Protein AF-A0A2G9RNU4-F1 (afdb_monomer_lite)

Radius of gyration: 18.16 Å; chains: 1; bounding box: 46×27×47 Å

Structure (mmCIF, N/CA/C/O backbone):
data_AF-A0A2G9RNU4-F1
#
_entry.id   AF-A0A2G9RNU4-F1
#
loop_
_atom_site.group_PDB
_atom_site.id
_atom_site.type_symbol
_atom_site.label_atom_id
_atom_site.label_alt_id
_atom_site.label_comp_id
_atom_site.label_asym_id
_atom_site.label_entity_id
_atom_site.label_seq_id
_atom_site.pdbx_PDB_ins_code
_atom_site.Cartn_x
_atom_site.Cartn_y
_atom_site.Cartn_z
_atom_site.occupancy
_atom_site.B_iso_or_equiv
_atom_site.auth_seq_id
_atom_site.auth_comp_id
_atom_site.auth_asym_id
_atom_site.auth_atom_id
_atom_site.pdbx_PDB_model_num
ATOM 1 N N . MET A 1 1 ? 5.722 2.185 -21.065 1.00 77.75 1 MET A N 1
ATOM 2 C CA . MET A 1 1 ? 6.773 1.599 -21.934 1.00 77.75 1 MET A CA 1
ATOM 3 C C . MET A 1 1 ? 7.959 1.242 -21.054 1.00 77.75 1 MET A C 1
ATOM 5 O O . MET A 1 1 ? 8.267 2.057 -20.190 1.00 77.75 1 MET A O 1
ATOM 9 N N . PRO A 1 2 ? 8.607 0.079 -21.229 1.00 81.81 2 PRO A N 1
ATOM 10 C CA . PRO A 1 2 ? 9.821 -0.244 -20.483 1.00 81.81 2 PRO A CA 1
ATOM 11 C C . PRO A 1 2 ? 10.959 0.699 -20.903 1.00 81.81 2 PRO A C 1
ATOM 13 O O . PRO A 1 2 ? 11.146 0.966 -22.092 1.00 81.81 2 PRO A O 1
ATOM 16 N N . PHE A 1 3 ? 11.693 1.237 -19.930 1.00 87.00 3 PHE A N 1
ATOM 17 C CA . PHE A 1 3 ? 12.722 2.257 -20.148 1.00 87.00 3 PHE A CA 1
ATOM 18 C C . PHE A 1 3 ? 14.045 1.839 -19.505 1.00 87.00 3 PHE A C 1
ATOM 20 O O . PHE A 1 3 ? 14.070 1.451 -18.338 1.00 87.00 3 PHE A O 1
ATOM 27 N N . SER A 1 4 ? 15.147 1.935 -20.256 1.00 88.19 4 SER A N 1
ATOM 28 C CA . SER A 1 4 ? 16.495 1.677 -19.740 1.00 88.19 4 SER A CA 1
ATOM 29 C C . SER A 1 4 ? 17.160 2.981 -19.320 1.00 88.19 4 SER A C 1
ATOM 31 O O . SER A 1 4 ? 17.483 3.818 -20.164 1.00 88.19 4 SER A O 1
ATOM 33 N N . THR A 1 5 ? 17.425 3.141 -18.024 1.00 87.19 5 THR A N 1
ATOM 34 C CA . THR A 1 5 ? 18.158 4.302 -17.491 1.00 87.19 5 THR A CA 1
ATOM 35 C C . THR A 1 5 ? 19.627 4.320 -17.918 1.00 87.19 5 THR A C 1
ATOM 37 O O . THR A 1 5 ? 20.216 5.389 -18.023 1.00 87.19 5 THR A O 1
ATOM 40 N N . ALA A 1 6 ? 20.219 3.159 -18.224 1.00 88.75 6 ALA A N 1
ATOM 41 C CA . ALA A 1 6 ? 21.606 3.068 -18.684 1.00 88.75 6 ALA A CA 1
ATOM 42 C C . ALA A 1 6 ? 21.783 3.584 -20.123 1.00 88.75 6 ALA A C 1
ATOM 44 O O . ALA A 1 6 ? 22.782 4.227 -20.435 1.00 88.75 6 ALA A O 1
ATOM 45 N N . CYS A 1 7 ? 20.809 3.313 -20.996 1.00 85.25 7 CYS A N 1
ATOM 46 C CA . CYS A 1 7 ? 20.864 3.681 -22.413 1.00 85.25 7 CYS A CA 1
ATOM 47 C C . CYS A 1 7 ? 20.000 4.907 -22.758 1.00 85.25 7 CYS A C 1
ATOM 49 O O . CYS A 1 7 ? 20.008 5.337 -23.907 1.00 85.25 7 CYS A O 1
ATOM 51 N N . ASN A 1 8 ? 19.259 5.460 -21.788 1.00 86.19 8 ASN A N 1
ATOM 52 C CA . ASN A 1 8 ? 18.332 6.590 -21.946 1.00 86.19 8 ASN A CA 1
ATOM 53 C C . ASN A 1 8 ? 17.358 6.439 -23.133 1.00 86.19 8 ASN A C 1
ATOM 55 O O . ASN A 1 8 ? 17.016 7.414 -23.798 1.00 86.19 8 ASN A O 1
ATOM 59 N N . THR A 1 9 ? 16.915 5.210 -23.407 1.00 90.56 9 THR A N 1
ATOM 60 C CA . THR A 1 9 ? 16.053 4.870 -24.549 1.00 90.56 9 THR A CA 1
ATOM 61 C C . THR A 1 9 ? 14.921 3.937 -24.112 1.00 90.56 9 THR A C 1
ATOM 63 O O . THR A 1 9 ? 15.128 3.105 -23.216 1.00 90.56 9 THR A O 1
ATOM 66 N N . PRO A 1 10 ? 13.721 4.039 -24.718 1.00 87.94 10 PRO A N 1
ATOM 67 C CA . PRO A 1 10 ? 12.693 3.020 -24.553 1.00 87.94 10 PRO A CA 1
ATOM 68 C C . PRO A 1 10 ? 13.166 1.687 -25.142 1.00 87.94 10 PRO A C 1
ATOM 70 O O . PRO A 1 10 ? 13.843 1.658 -26.172 1.00 87.94 10 PRO A O 1
ATOM 73 N N . LEU A 1 11 ? 12.789 0.593 -24.484 1.00 85.69 11 LEU A N 1
ATOM 74 C CA . LEU A 1 11 ? 13.050 -0.770 -24.942 1.00 85.69 11 LEU A CA 1
ATOM 75 C C . LEU A 1 11 ? 11.795 -1.362 -25.589 1.00 85.69 11 LEU A C 1
ATOM 77 O O . LEU A 1 11 ? 10.664 -0.972 -25.285 1.00 85.69 11 LEU A O 1
ATOM 81 N N . SER A 1 12 ? 11.988 -2.341 -26.469 1.00 87.69 12 SER A N 1
ATOM 82 C CA . SER A 1 12 ? 10.869 -3.118 -27.008 1.00 87.69 12 SER A CA 1
ATOM 83 C C . SER A 1 12 ? 10.342 -4.122 -25.973 1.00 87.69 12 SER A C 1
ATOM 85 O O . SER A 1 12 ? 11.075 -4.576 -25.091 1.00 87.69 12 SER A O 1
ATOM 87 N N . ASN A 1 13 ? 9.076 -4.538 -26.100 1.00 84.31 13 ASN A N 1
ATOM 88 C CA . ASN A 1 13 ? 8.508 -5.555 -25.205 1.00 84.31 13 ASN A CA 1
ATOM 89 C C . ASN A 1 13 ? 9.301 -6.875 -25.246 1.00 84.31 13 ASN A C 1
ATOM 91 O O . ASN A 1 13 ? 9.444 -7.523 -24.213 1.00 84.31 13 ASN A O 1
ATOM 95 N N . PHE A 1 14 ? 9.851 -7.263 -26.402 1.00 83.88 14 PHE A N 1
ATOM 96 C CA . PHE A 1 14 ? 10.670 -8.475 -26.533 1.00 83.88 14 PHE A CA 1
ATOM 97 C C . PHE A 1 14 ? 12.023 -8.357 -25.824 1.00 83.88 14 PHE A C 1
ATOM 99 O O . PHE A 1 14 ? 12.538 -9.340 -25.304 1.00 83.88 14 PHE A O 1
ATOM 106 N N . GLU A 1 15 ? 12.606 -7.163 -25.777 1.00 81.94 15 GLU A N 1
ATOM 107 C CA . GLU A 1 15 ? 13.883 -6.911 -25.107 1.00 81.94 15 GLU A CA 1
ATOM 108 C C . GLU A 1 15 ? 13.736 -6.917 -23.582 1.00 81.94 15 GLU A C 1
ATOM 110 O O . GLU A 1 15 ? 14.547 -7.521 -22.885 1.00 81.94 15 GLU A O 1
ATOM 115 N N . SER A 1 16 ? 12.642 -6.346 -23.066 1.00 80.94 16 SER A N 1
ATOM 116 C CA . SER A 1 16 ? 12.371 -6.302 -21.623 1.00 80.94 16 SER A CA 1
ATOM 117 C C . SER A 1 16 ? 12.208 -7.687 -20.982 1.00 80.94 16 SER A C 1
ATOM 119 O O . SER A 1 16 ? 12.517 -7.842 -19.805 1.00 80.94 16 SER A O 1
ATOM 121 N N . HIS A 1 17 ? 11.717 -8.687 -21.722 1.00 80.06 17 HIS A N 1
ATOM 122 C CA . HIS A 1 17 ? 11.468 -10.031 -21.182 1.00 80.06 17 HIS A CA 1
ATOM 123 C C . HIS A 1 17 ? 12.698 -10.950 -21.216 1.00 80.06 17 HIS A C 1
ATOM 125 O O . HIS A 1 17 ? 12.712 -11.969 -20.532 1.00 80.06 17 HIS A O 1
ATOM 131 N N . GLN A 1 18 ? 13.730 -10.622 -21.998 1.00 80.62 18 GLN A N 1
ATOM 132 C CA . GLN A 1 18 ? 14.882 -11.512 -22.190 1.00 80.62 18 GLN A CA 1
ATOM 133 C C . GLN A 1 18 ? 15.857 -11.538 -21.004 1.00 80.62 18 GLN A C 1
ATOM 135 O O . GLN A 1 18 ? 16.683 -12.441 -20.923 1.00 80.62 18 GLN A O 1
ATOM 140 N N . ASN A 1 19 ? 15.786 -10.567 -20.089 1.00 83.56 19 ASN A N 1
ATOM 141 C CA . ASN A 1 19 ? 16.770 -10.399 -19.016 1.00 83.56 19 ASN A CA 1
ATOM 142 C C . ASN A 1 19 ? 16.109 -10.210 -17.644 1.00 83.56 19 ASN A C 1
ATOM 144 O O . ASN A 1 19 ? 16.422 -9.270 -16.913 1.00 83.56 19 ASN A O 1
ATOM 148 N N . TYR A 1 20 ? 15.165 -11.092 -17.306 1.00 83.69 20 TYR A N 1
ATOM 149 C CA . TYR A 1 20 ? 14.610 -11.132 -15.957 1.00 83.69 20 TYR A CA 1
ATOM 150 C C . TYR A 1 20 ? 15.663 -11.654 -14.974 1.00 83.69 20 TYR A C 1
ATOM 152 O O . TYR A 1 20 ? 16.320 -12.667 -15.227 1.00 83.69 20 TYR A O 1
ATOM 160 N N . LYS A 1 21 ? 15.826 -10.954 -13.852 1.00 83.56 21 LYS A N 1
ATOM 161 C CA . LYS A 1 21 ? 16.722 -11.344 -12.766 1.00 83.56 21 LYS A CA 1
ATOM 162 C C . LYS A 1 21 ? 15.978 -11.240 -11.452 1.00 83.56 21 LYS A C 1
ATOM 164 O O . LYS A 1 21 ? 15.350 -10.220 -11.185 1.00 83.56 21 LYS A O 1
ATOM 169 N N . ASP A 1 22 ? 16.122 -12.261 -10.622 1.00 84.12 22 ASP A N 1
ATOM 170 C CA . ASP A 1 22 ? 15.625 -12.221 -9.257 1.00 84.12 22 ASP A CA 1
ATOM 171 C C . ASP A 1 22 ? 16.507 -11.289 -8.424 1.00 84.12 22 ASP A C 1
ATOM 173 O O . ASP A 1 22 ? 17.701 -11.529 -8.225 1.00 84.12 22 ASP A O 1
ATOM 177 N N . VAL A 1 23 ? 15.909 -10.202 -7.954 1.00 83.25 23 VAL A N 1
ATOM 178 C CA . VAL A 1 23 ? 16.534 -9.228 -7.062 1.00 83.25 23 VAL A CA 1
ATOM 179 C C . VAL A 1 23 ? 15.728 -9.139 -5.774 1.00 83.25 23 VAL A C 1
ATOM 181 O O . VAL A 1 23 ? 14.547 -9.476 -5.728 1.00 83.25 23 VAL A O 1
ATOM 184 N N . GLN A 1 24 ? 16.391 -8.740 -4.693 1.00 80.81 24 GLN A N 1
ATOM 185 C CA . GLN A 1 24 ? 15.728 -8.524 -3.413 1.00 80.81 24 GLN A CA 1
ATOM 186 C C . GLN A 1 24 ? 15.243 -7.076 -3.355 1.00 80.81 24 GLN A C 1
ATOM 188 O O . GLN A 1 24 ? 16.035 -6.170 -3.094 1.00 80.81 24 GLN A O 1
ATOM 193 N N . ASP A 1 25 ? 13.954 -6.873 -3.617 1.00 80.62 25 ASP A N 1
ATOM 194 C CA . ASP A 1 25 ? 13.307 -5.567 -3.516 1.00 80.62 25 ASP A CA 1
ATOM 195 C C . ASP A 1 25 ? 12.740 -5.320 -2.108 1.00 80.62 25 ASP A C 1
ATOM 197 O O . ASP A 1 25 ? 12.276 -6.250 -1.436 1.00 80.62 25 ASP A O 1
ATOM 201 N N . PRO A 1 26 ? 12.738 -4.063 -1.633 1.00 82.88 26 PRO A N 1
ATOM 202 C CA . PRO A 1 26 ? 12.129 -3.719 -0.359 1.00 82.88 26 PRO A CA 1
ATOM 203 C C . PRO A 1 26 ? 10.604 -3.843 -0.441 1.00 82.88 26 PRO A C 1
ATOM 205 O O . PRO A 1 26 ? 9.956 -3.166 -1.229 1.00 82.88 26 PRO A O 1
ATOM 208 N N . SER A 1 27 ? 10.010 -4.655 0.430 1.00 83.50 27 SER A N 1
ATOM 209 C CA . SER A 1 27 ? 8.556 -4.729 0.599 1.00 83.50 27 SER A CA 1
ATOM 210 C C . SER A 1 27 ? 8.114 -3.755 1.689 1.00 83.50 27 SER A C 1
ATOM 212 O O . SER A 1 27 ? 8.357 -4.004 2.871 1.00 83.50 27 SER A O 1
ATOM 214 N N . VAL A 1 28 ? 7.450 -2.663 1.307 1.00 84.31 28 VAL A N 1
ATOM 215 C CA . VAL A 1 28 ? 7.013 -1.608 2.232 1.00 84.31 28 VAL A CA 1
ATOM 216 C C . VAL A 1 28 ? 5.491 -1.582 2.330 1.00 84.31 28 VAL A C 1
ATOM 218 O O . VAL A 1 28 ? 4.778 -1.688 1.331 1.00 84.31 28 VAL A O 1
ATOM 221 N N . ILE A 1 29 ? 4.997 -1.424 3.557 1.00 87.19 29 ILE A N 1
ATOM 222 C CA . ILE A 1 29 ? 3.582 -1.216 3.867 1.00 87.19 29 ILE A CA 1
ATOM 223 C C . ILE A 1 29 ? 3.417 0.238 4.309 1.00 87.19 29 ILE A C 1
ATOM 225 O O . ILE A 1 29 ? 4.133 0.697 5.198 1.00 87.19 29 ILE A O 1
ATOM 229 N N . VAL A 1 30 ? 2.496 0.963 3.678 1.00 87.88 30 VAL A N 1
ATOM 230 C CA . VAL A 1 30 ? 2.242 2.387 3.927 1.00 87.88 30 VAL A CA 1
ATOM 231 C C . VAL A 1 30 ? 0.784 2.590 4.318 1.00 87.88 30 VAL A C 1
ATOM 233 O O . VAL A 1 30 ? -0.115 1.970 3.752 1.00 87.88 30 VAL A O 1
ATOM 236 N N . THR A 1 31 ? 0.551 3.474 5.285 1.00 88.88 31 THR A N 1
ATOM 237 C CA . THR A 1 31 ? -0.781 3.839 5.773 1.00 88.88 31 THR A CA 1
ATOM 238 C C . THR A 1 31 ? -1.181 5.224 5.274 1.00 88.88 31 THR A C 1
ATOM 240 O O . THR A 1 31 ? -0.432 6.183 5.454 1.00 88.88 31 THR A O 1
ATOM 243 N N . PHE A 1 32 ? -2.378 5.339 4.705 1.00 89.00 32 PHE A N 1
ATOM 244 C CA . PHE A 1 32 ? -2.969 6.584 4.224 1.00 89.00 32 PHE A CA 1
ATOM 245 C C . PHE A 1 32 ? -4.182 6.951 5.088 1.00 89.00 32 PHE A C 1
ATOM 247 O O . PHE A 1 32 ? -5.210 6.281 4.979 1.00 89.00 32 PHE A O 1
ATOM 254 N N . PRO A 1 33 ? -4.092 7.971 5.956 1.00 89.06 33 PRO A N 1
ATOM 255 C CA . PRO A 1 33 ? -5.225 8.395 6.771 1.00 89.06 33 PRO A CA 1
ATOM 256 C C . PRO A 1 33 ? -6.353 8.955 5.896 1.00 89.06 33 PRO A C 1
ATOM 258 O O . PRO A 1 33 ? -6.096 9.634 4.900 1.00 89.06 33 PRO A O 1
ATOM 261 N N . LEU A 1 34 ? -7.604 8.683 6.272 1.00 87.44 34 LEU A N 1
ATOM 262 C 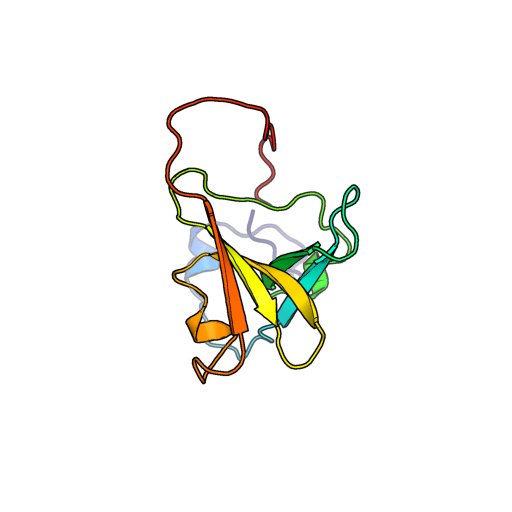CA . LEU A 1 34 ? -8.767 9.301 5.639 1.00 87.44 34 LEU A CA 1
ATOM 263 C C . LEU A 1 34 ? -8.857 10.782 6.029 1.00 87.44 34 LEU A C 1
ATOM 265 O O . LEU A 1 34 ? -8.538 11.165 7.155 1.00 87.44 34 LEU A O 1
ATOM 269 N N . LEU A 1 35 ? -9.340 11.604 5.095 1.00 85.38 35 LEU A N 1
ATOM 270 C CA . LEU A 1 35 ? -9.572 13.033 5.323 1.00 85.38 35 LEU A CA 1
ATOM 271 C C . LEU A 1 35 ? -10.705 13.272 6.332 1.00 85.38 35 LEU A C 1
ATOM 273 O O . LEU A 1 35 ? -10.575 14.136 7.196 1.00 85.38 35 LEU A O 1
ATOM 277 N N . ASP A 1 36 ? -11.781 12.484 6.248 1.00 83.44 36 ASP A N 1
ATOM 278 C CA . ASP A 1 36 ? -12.960 12.629 7.114 1.00 83.44 36 ASP A CA 1
ATOM 279 C C . ASP A 1 36 ? -12.733 12.047 8.519 1.00 83.44 36 ASP A C 1
ATOM 281 O O . ASP A 1 36 ? -13.205 12.585 9.520 1.00 83.44 36 ASP A O 1
ATOM 285 N N . GLU A 1 37 ? -11.974 10.951 8.606 1.00 83.62 37 GLU A N 1
ATOM 286 C CA . GLU A 1 37 ? -11.682 10.238 9.849 1.00 83.62 37 GLU A CA 1
ATOM 287 C C . GLU A 1 37 ? -10.174 9.953 9.967 1.00 83.62 37 GLU A C 1
ATOM 289 O O . GLU A 1 37 ? -9.717 8.888 9.552 1.00 83.62 37 GLU A O 1
ATOM 294 N N . PRO A 1 38 ? -9.375 10.823 10.614 1.00 79.75 38 PRO A N 1
ATOM 295 C CA . PRO A 1 38 ? -7.919 10.645 10.689 1.00 79.75 38 PRO A CA 1
ATOM 296 C C . PRO A 1 38 ? -7.493 9.425 11.521 1.00 79.75 38 PRO A C 1
ATOM 298 O O . PRO A 1 38 ? -6.344 8.996 11.465 1.00 79.75 38 PRO A O 1
ATOM 301 N N . LYS A 1 39 ? -8.414 8.855 12.309 1.00 83.00 39 LYS A N 1
ATOM 302 C CA . LYS A 1 39 ? -8.198 7.612 13.066 1.00 83.00 39 LYS A CA 1
ATOM 303 C C . LYS A 1 39 ? -8.302 6.359 12.195 1.00 83.00 39 LYS A C 1
ATOM 305 O O . LYS A 1 39 ? -7.906 5.287 12.649 1.00 83.00 39 LYS A O 1
ATOM 310 N N . VAL A 1 40 ? -8.855 6.491 10.989 1.00 86.56 40 VAL A N 1
ATOM 311 C CA . VAL A 1 40 ? -9.024 5.412 10.020 1.00 86.56 40 VAL A CA 1
ATOM 312 C C . VAL A 1 40 ? -7.999 5.602 8.913 1.00 86.56 40 VAL A C 1
ATOM 314 O O . VAL A 1 40 ? -7.922 6.663 8.303 1.00 86.56 40 VAL A O 1
ATOM 317 N N . SER A 1 41 ? -7.192 4.578 8.658 1.00 89.25 41 SER A N 1
ATOM 318 C CA . SER A 1 41 ? -6.167 4.603 7.615 1.00 89.25 41 SER A CA 1
ATOM 319 C C . SER A 1 41 ? -6.313 3.434 6.648 1.00 89.25 41 SER A C 1
ATOM 321 O O . SER A 1 41 ? -6.517 2.293 7.053 1.00 89.25 41 SER A O 1
ATOM 323 N N . LEU A 1 42 ? -6.169 3.704 5.356 1.00 88.56 42 LEU A N 1
ATOM 324 C CA . LEU A 1 42 ? -6.051 2.693 4.310 1.00 88.56 42 LEU A CA 1
ATOM 325 C C . LEU A 1 42 ? -4.629 2.142 4.292 1.00 88.56 42 LEU A C 1
ATOM 327 O O . LEU A 1 42 ? -3.668 2.899 4.413 1.00 88.56 42 LEU A O 1
ATOM 331 N N . VAL A 1 43 ? -4.486 0.833 4.119 1.00 88.25 43 VAL A N 1
ATOM 332 C CA . VAL A 1 43 ? -3.172 0.183 4.049 1.00 88.25 43 VAL A CA 1
ATOM 333 C C . VAL A 1 43 ? -2.860 -0.189 2.605 1.00 88.25 43 VAL A C 1
ATOM 335 O O . VAL A 1 43 ? -3.643 -0.881 1.956 1.00 88.25 43 VAL A O 1
ATOM 338 N N . ALA A 1 44 ? -1.698 0.236 2.114 1.00 87.94 44 ALA A N 1
ATOM 339 C CA . ALA A 1 44 ? -1.185 -0.119 0.797 1.00 87.94 44 ALA A CA 1
ATOM 340 C C . ALA A 1 44 ? 0.168 -0.827 0.910 1.00 87.94 44 ALA A C 1
ATOM 342 O O . ALA A 1 44 ? 0.982 -0.515 1.778 1.00 87.94 44 ALA A O 1
ATOM 343 N N . TRP A 1 45 ? 0.415 -1.761 -0.004 1.00 88.06 45 TRP A N 1
ATOM 344 C CA . TRP A 1 45 ? 1.686 -2.464 -0.137 1.00 88.06 45 TRP A CA 1
ATOM 345 C C . TRP A 1 45 ? 2.356 -2.075 -1.451 1.00 88.06 45 TRP A C 1
ATOM 347 O O . TRP A 1 45 ? 1.695 -2.013 -2.487 1.00 88.06 45 TRP A O 1
ATOM 357 N N . THR A 1 46 ? 3.662 -1.832 -1.406 1.00 85.69 46 THR A N 1
ATOM 358 C CA . THR A 1 46 ? 4.467 -1.542 -2.592 1.00 85.69 46 THR A CA 1
ATOM 359 C C . THR A 1 46 ? 5.866 -2.139 -2.464 1.00 85.69 46 THR A C 1
ATOM 361 O O . THR A 1 46 ? 6.457 -2.139 -1.382 1.00 85.69 46 THR A O 1
ATOM 364 N N . THR A 1 47 ? 6.407 -2.633 -3.578 1.00 86.62 47 THR A N 1
ATOM 365 C CA . THR A 1 47 ? 7.815 -3.048 -3.702 1.00 86.62 47 THR A CA 1
ATOM 366 C C . THR A 1 47 ? 8.716 -1.931 -4.227 1.00 86.62 47 THR A C 1
ATOM 368 O O . THR A 1 47 ? 9.938 -2.031 -4.185 1.00 86.62 47 THR A O 1
ATOM 371 N N . THR A 1 48 ? 8.124 -0.837 -4.713 1.00 88.12 48 THR A N 1
ATOM 372 C CA . THR A 1 48 ? 8.837 0.293 -5.313 1.00 88.12 48 THR A CA 1
ATOM 373 C C . THR A 1 48 ? 8.587 1.556 -4.487 1.00 88.12 48 THR A C 1
ATOM 375 O O . THR A 1 48 ? 7.746 2.375 -4.849 1.00 88.12 48 THR A O 1
ATOM 378 N N . PRO A 1 49 ? 9.296 1.772 -3.366 1.00 83.31 49 PRO A N 1
ATOM 379 C CA . PRO A 1 49 ? 9.036 2.913 -2.481 1.00 83.31 49 PRO A CA 1
ATOM 380 C C . PRO A 1 49 ? 9.269 4.272 -3.159 1.00 83.31 49 PRO A C 1
ATOM 382 O O . PRO A 1 49 ? 8.686 5.275 -2.756 1.00 83.31 49 PRO A O 1
ATOM 385 N N . TRP A 1 50 ? 10.083 4.317 -4.216 1.00 85.19 50 TRP A N 1
ATOM 386 C CA . TRP A 1 50 ? 10.364 5.536 -4.975 1.00 85.19 50 TRP A CA 1
ATOM 387 C C . TRP A 1 50 ? 9.155 6.069 -5.763 1.00 85.19 50 TRP A C 1
ATOM 389 O O . TRP A 1 50 ? 9.180 7.228 -6.168 1.00 85.19 50 TRP A O 1
ATOM 399 N N . THR A 1 51 ? 8.087 5.284 -5.955 1.00 85.94 51 THR A N 1
ATOM 400 C CA . THR A 1 51 ? 6.839 5.771 -6.574 1.00 85.94 51 THR A CA 1
ATOM 401 C C . THR A 1 51 ? 5.924 6.486 -5.581 1.00 85.94 51 THR A C 1
ATOM 403 O O . THR A 1 51 ? 5.021 7.212 -5.992 1.00 85.94 51 THR A O 1
ATOM 406 N N . LEU A 1 52 ? 6.173 6.343 -4.274 1.00 84.25 52 LEU A N 1
ATOM 407 C CA . LEU A 1 52 ? 5.316 6.884 -3.220 1.00 84.25 52 LEU A CA 1
ATOM 408 C C . LEU A 1 52 ? 5.139 8.417 -3.269 1.00 84.25 52 LEU A C 1
ATOM 410 O O . LEU A 1 52 ? 4.007 8.866 -3.088 1.00 84.25 52 LEU A O 1
ATOM 414 N N . PRO A 1 53 ? 6.175 9.239 -3.555 1.00 86.00 53 PRO A N 1
ATOM 415 C CA . PRO A 1 53 ? 6.015 10.694 -3.645 1.00 86.00 53 PRO A CA 1
ATOM 416 C C . PRO A 1 53 ? 5.124 11.147 -4.805 1.00 86.00 53 PRO A C 1
ATOM 418 O O . PRO A 1 53 ? 4.551 12.228 -4.747 1.00 86.00 53 PRO A O 1
ATOM 421 N N . SER A 1 54 ? 5.020 10.330 -5.858 1.00 86.00 54 SER A N 1
ATOM 422 C CA . SER A 1 54 ? 4.191 10.609 -7.033 1.00 86.00 54 SER A CA 1
ATOM 423 C C . SER A 1 54 ? 2.841 9.883 -6.981 1.00 86.00 54 SER A C 1
ATOM 425 O O . SER A 1 54 ? 2.170 9.770 -8.008 1.00 86.00 54 SER A O 1
ATOM 427 N N . ASN A 1 55 ? 2.441 9.363 -5.816 1.00 86.44 55 ASN A N 1
ATOM 428 C CA . ASN A 1 55 ? 1.157 8.695 -5.670 1.00 86.44 55 ASN A CA 1
ATOM 429 C C . ASN A 1 55 ? 0.003 9.701 -5.817 1.00 86.44 55 ASN A C 1
ATOM 431 O O . ASN A 1 55 ? -0.056 10.690 -5.090 1.00 86.44 55 ASN A O 1
ATOM 435 N N . LEU A 1 56 ? -0.923 9.427 -6.736 1.00 85.19 56 LEU A N 1
ATOM 436 C CA . LEU A 1 56 ? -2.089 10.278 -6.997 1.00 85.19 56 LEU A CA 1
ATOM 437 C C . LEU A 1 56 ? -3.386 9.688 -6.437 1.00 85.19 56 LEU A C 1
ATOM 439 O O . LEU A 1 56 ? -4.318 10.432 -6.142 1.00 85.19 56 LEU A O 1
ATOM 443 N N . ALA A 1 57 ? -3.465 8.361 -6.314 1.00 84.31 57 ALA A N 1
ATOM 444 C CA . ALA A 1 57 ? -4.705 7.660 -6.021 1.00 84.31 57 ALA A CA 1
ATOM 445 C C . ALA A 1 57 ? -4.457 6.262 -5.449 1.00 84.31 57 ALA A C 1
ATOM 447 O O . ALA A 1 57 ? -3.436 5.632 -5.712 1.00 84.31 57 ALA A O 1
ATOM 448 N N . LEU A 1 58 ? -5.439 5.746 -4.708 1.00 83.81 58 LEU A N 1
ATOM 449 C CA . LEU A 1 58 ? -5.446 4.365 -4.235 1.00 83.81 58 LEU A CA 1
ATOM 450 C C . LEU A 1 58 ? -6.492 3.561 -4.998 1.00 83.81 58 LEU A C 1
ATOM 452 O O . LEU A 1 58 ? -7.677 3.885 -4.976 1.00 83.81 58 LEU A O 1
ATOM 456 N N . CYS A 1 59 ? -6.055 2.485 -5.646 1.00 82.81 59 CYS A N 1
ATOM 457 C CA . CYS A 1 59 ? -6.953 1.573 -6.338 1.00 82.81 59 CYS A CA 1
ATOM 458 C C . CYS A 1 59 ? -7.529 0.545 -5.361 1.00 82.81 59 CYS A C 1
ATOM 460 O O . CYS A 1 59 ? -6.793 -0.193 -4.703 1.00 82.81 59 CYS A O 1
ATOM 462 N N . VAL A 1 60 ? -8.856 0.459 -5.319 1.00 83.81 60 VAL A N 1
ATOM 463 C CA . VAL A 1 60 ? -9.596 -0.584 -4.605 1.00 83.81 60 VAL A CA 1
ATOM 464 C C . VAL A 1 60 ? -10.422 -1.383 -5.607 1.00 83.81 60 VAL A C 1
ATOM 466 O O . VAL A 1 60 ? -10.939 -0.833 -6.576 1.00 83.81 60 VAL A O 1
ATOM 469 N N . ASN A 1 61 ? -10.519 -2.694 -5.404 1.00 83.38 61 ASN A N 1
ATOM 470 C CA . ASN A 1 61 ? -11.312 -3.560 -6.264 1.00 83.38 61 ASN A CA 1
ATOM 471 C C . ASN A 1 61 ? -12.704 -3.749 -5.640 1.00 83.38 61 ASN A C 1
ATOM 473 O O . ASN A 1 61 ? -12.796 -4.406 -4.606 1.00 83.38 61 ASN A O 1
ATOM 477 N N . PRO A 1 62 ? -13.788 -3.257 -6.262 1.00 80.62 62 PRO A N 1
ATOM 478 C CA . PRO A 1 62 ? -15.133 -3.312 -5.684 1.00 80.62 62 PRO A CA 1
ATOM 479 C C . PRO A 1 62 ? -15.685 -4.736 -5.508 1.00 80.62 62 PRO A C 1
ATOM 481 O O . PRO A 1 62 ? -16.647 -4.940 -4.772 1.00 80.62 62 PRO A O 1
ATOM 484 N N . GLU A 1 63 ? -15.102 -5.737 -6.169 1.00 82.19 63 GLU A N 1
ATOM 485 C CA . GLU A 1 63 ? -15.521 -7.132 -6.035 1.00 82.19 63 GLU A CA 1
ATOM 486 C C . GLU A 1 63 ? -14.863 -7.852 -4.850 1.00 82.19 63 GLU A C 1
ATOM 488 O O . GLU A 1 63 ? -15.243 -8.978 -4.523 1.00 82.19 63 GLU A O 1
ATOM 493 N N . LEU A 1 64 ? -13.858 -7.255 -4.215 1.00 83.62 64 LEU A N 1
ATOM 494 C CA . LEU A 1 64 ? -13.122 -7.891 -3.126 1.00 83.62 64 LEU A CA 1
ATOM 495 C C . LEU A 1 64 ? -13.667 -7.457 -1.764 1.00 83.62 64 LEU A C 1
ATOM 497 O O . LEU A 1 64 ? -14.245 -6.384 -1.614 1.00 83.62 64 LEU A O 1
ATOM 501 N N . ILE A 1 65 ? -13.503 -8.331 -0.770 1.00 87.31 65 ILE A N 1
ATOM 502 C CA . ILE A 1 65 ? -13.979 -8.091 0.594 1.00 87.31 65 ILE A CA 1
ATOM 503 C C . ILE A 1 65 ? -12.911 -7.309 1.355 1.00 87.31 65 ILE A C 1
ATOM 505 O O . ILE A 1 65 ? -11.756 -7.742 1.467 1.00 87.31 65 ILE A O 1
ATOM 509 N N . TYR A 1 66 ? -13.320 -6.169 1.900 1.00 88.12 66 TYR A N 1
ATOM 510 C CA . TYR A 1 66 ? -12.485 -5.327 2.748 1.00 88.12 66 TYR A CA 1
ATOM 511 C C . TYR A 1 66 ? -12.974 -5.388 4.183 1.00 88.12 66 TYR A C 1
ATOM 513 O O . TYR A 1 66 ? -14.169 -5.503 4.447 1.00 88.12 66 TYR A O 1
ATOM 521 N N . ILE A 1 67 ? -12.045 -5.288 5.121 1.00 89.12 67 ILE A N 1
ATOM 522 C CA . ILE A 1 67 ? -12.346 -5.277 6.543 1.00 89.12 67 ILE A CA 1
ATOM 523 C C . ILE A 1 67 ? -11.784 -4.015 7.186 1.00 89.12 67 ILE A C 1
ATOM 525 O O . ILE A 1 67 ? -10.678 -3.570 6.870 1.00 89.12 67 ILE A O 1
ATOM 529 N N . LYS A 1 68 ? -12.569 -3.442 8.095 1.00 89.19 68 LYS A N 1
ATOM 530 C CA . LYS A 1 68 ? -12.151 -2.389 9.012 1.00 89.19 68 LYS A CA 1
ATOM 531 C C . LYS A 1 68 ? -11.749 -3.070 10.309 1.00 89.19 68 LYS A C 1
ATOM 533 O O . LYS A 1 68 ? -12.582 -3.701 10.959 1.00 89.19 68 LYS A O 1
ATOM 538 N N . LEU A 1 69 ? -10.481 -2.967 10.671 1.00 89.38 69 LEU A N 1
ATOM 539 C CA . LEU A 1 69 ? -9.927 -3.565 11.878 1.00 89.38 69 LEU A CA 1
ATOM 540 C C . LEU A 1 69 ? -9.336 -2.496 12.782 1.00 89.38 69 LEU A C 1
ATOM 542 O O . LEU A 1 69 ? -8.841 -1.477 12.312 1.00 89.38 69 LEU A O 1
ATOM 546 N N . ARG A 1 70 ? -9.395 -2.724 14.085 1.00 88.62 70 ARG A N 1
ATOM 547 C CA . ARG A 1 70 ? -8.711 -1.931 15.093 1.00 88.62 70 ARG A CA 1
ATOM 548 C C . ARG A 1 70 ? -7.516 -2.719 15.588 1.00 88.62 70 ARG A C 1
ATOM 550 O O . ARG A 1 70 ? -7.656 -3.852 16.035 1.00 88.62 70 ARG A O 1
ATOM 557 N N . ASP A 1 71 ? -6.355 -2.097 15.524 1.00 87.38 71 ASP A N 1
ATOM 558 C CA . ASP A 1 71 ? -5.144 -2.632 16.125 1.00 87.38 71 ASP A CA 1
ATOM 559 C C . ASP A 1 71 ? -5.208 -2.452 17.648 1.00 87.38 71 ASP A C 1
ATOM 561 O O . ASP A 1 71 ? -5.443 -1.339 18.134 1.00 87.38 71 ASP A O 1
ATOM 565 N N . LYS A 1 72 ? -5.018 -3.536 18.408 1.00 83.00 72 LYS A N 1
ATOM 566 C CA . LYS A 1 72 ? -5.059 -3.483 19.877 1.00 83.00 72 LYS A CA 1
ATOM 567 C C . LYS A 1 72 ? -3.831 -2.797 20.474 1.00 83.00 72 LYS A C 1
ATOM 569 O O . LYS A 1 72 ? -3.941 -2.238 21.562 1.00 83.00 72 LYS A O 1
ATOM 574 N N . SER A 1 73 ? -2.688 -2.809 19.782 1.00 81.25 73 SER A N 1
ATOM 575 C CA . SER A 1 73 ? -1.456 -2.172 20.269 1.00 81.25 73 SER A CA 1
ATOM 576 C C . SER A 1 73 ? -1.568 -0.652 20.218 1.00 81.25 73 SER A C 1
ATOM 578 O O . SER A 1 73 ? -1.293 0.044 21.195 1.00 81.25 73 SER A O 1
ATOM 580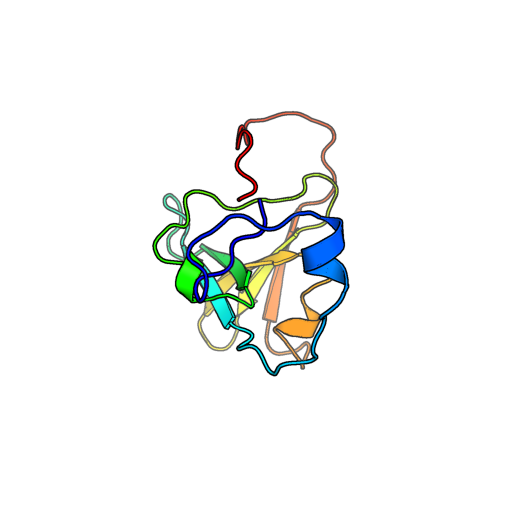 N N . ASN A 1 74 ? -1.993 -0.132 19.066 1.00 78.31 74 ASN A N 1
ATOM 581 C CA . ASN A 1 74 ? -1.927 1.301 18.782 1.00 78.31 74 ASN A CA 1
ATOM 582 C C . ASN A 1 74 ? -3.293 1.996 18.882 1.00 78.31 74 ASN A C 1
ATOM 584 O O . ASN A 1 74 ? -3.357 3.222 18.867 1.00 78.31 74 ASN A O 1
ATOM 588 N N . GLY A 1 75 ? -4.395 1.240 18.945 1.00 82.19 75 GLY A N 1
ATOM 589 C CA . GLY A 1 75 ? -5.763 1.771 18.950 1.00 82.19 75 GLY A CA 1
ATOM 590 C C . GLY A 1 75 ? -6.210 2.386 17.617 1.00 82.19 75 GLY A C 1
ATOM 591 O O . GLY A 1 75 ? -7.349 2.847 17.505 1.00 82.19 75 GLY A O 1
ATOM 592 N N . ASN A 1 76 ? -5.334 2.390 16.609 1.00 85.44 76 ASN A N 1
ATOM 593 C CA . ASN A 1 76 ? -5.616 2.896 15.273 1.00 85.44 76 ASN A CA 1
ATOM 594 C C . ASN A 1 76 ? -6.510 1.927 14.504 1.00 85.44 76 ASN A C 1
ATOM 596 O O . ASN A 1 76 ? -6.473 0.712 14.709 1.00 85.44 76 ASN A O 1
ATOM 600 N N . VAL A 1 77 ? -7.311 2.483 13.600 1.00 89.56 77 VAL A N 1
ATOM 601 C CA . VAL A 1 77 ? -8.210 1.707 12.757 1.00 89.56 77 VAL A CA 1
ATOM 602 C C . VAL A 1 77 ? -7.637 1.643 11.349 1.00 89.56 77 VAL A C 1
ATOM 604 O O . VAL A 1 77 ? -7.299 2.668 10.760 1.00 89.56 77 VAL A O 1
ATOM 607 N N . TYR A 1 78 ? -7.552 0.441 10.798 1.00 89.12 78 TYR A N 1
ATOM 608 C CA . TYR A 1 78 ? -7.037 0.181 9.465 1.00 89.12 78 TYR A CA 1
ATOM 609 C C . TYR A 1 78 ? -8.108 -0.435 8.573 1.00 89.12 78 TYR A C 1
ATOM 611 O O . TYR A 1 78 ? -8.936 -1.226 9.027 1.00 89.12 78 TYR A O 1
ATOM 619 N N . ILE A 1 79 ? -8.077 -0.084 7.291 1.00 88.81 79 ILE A N 1
ATOM 620 C CA . ILE A 1 79 ? -8.889 -0.711 6.250 1.00 88.81 79 ILE A CA 1
ATOM 621 C C . ILE A 1 79 ? -7.952 -1.464 5.312 1.00 88.81 79 ILE A C 1
ATOM 623 O O . ILE A 1 79 ? -7.052 -0.870 4.710 1.00 88.81 79 ILE A O 1
ATOM 627 N N . LEU A 1 80 ? -8.170 -2.773 5.188 1.00 87.44 80 LEU A N 1
ATOM 628 C CA . LEU A 1 80 ? -7.411 -3.638 4.289 1.00 87.44 80 LEU A CA 1
ATOM 629 C C . LEU A 1 80 ? -8.244 -4.820 3.790 1.00 87.44 80 LEU A C 1
ATOM 631 O O . LEU A 1 80 ? -9.333 -5.098 4.283 1.00 87.44 80 LEU A O 1
ATOM 635 N N . MET A 1 81 ? -7.739 -5.498 2.766 1.00 86.56 81 MET A N 1
ATOM 636 C CA . MET A 1 81 ? -8.415 -6.638 2.149 1.00 86.56 81 MET A CA 1
ATOM 637 C C . MET A 1 81 ? -8.284 -7.897 3.009 1.00 86.56 81 MET A C 1
ATOM 639 O O . MET A 1 81 ? -7.176 -8.238 3.416 1.00 86.56 81 MET A O 1
ATOM 643 N N . GLU A 1 82 ? -9.379 -8.642 3.198 1.00 84.81 82 GLU A N 1
ATOM 644 C CA . GLU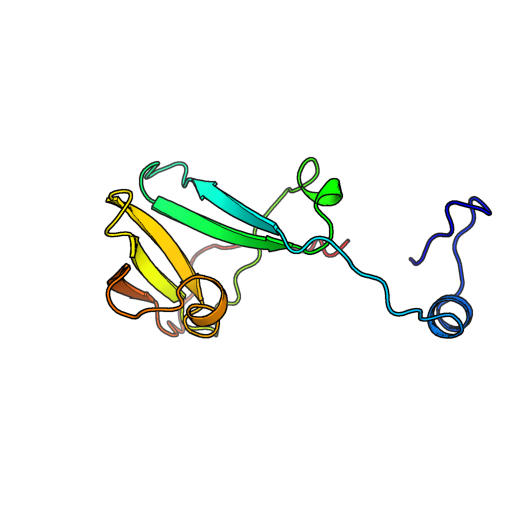 A 1 82 ? -9.410 -9.847 4.050 1.00 84.81 82 GLU A CA 1
ATOM 645 C C . GLU A 1 82 ? -8.322 -10.863 3.661 1.00 84.81 82 GLU A C 1
ATOM 647 O O . GLU A 1 82 ? -7.595 -11.364 4.512 1.00 84.81 82 GLU A O 1
ATOM 652 N N . ALA A 1 83 ? -8.112 -11.082 2.359 1.00 84.00 83 ALA A N 1
ATOM 653 C CA . ALA A 1 83 ? -7.088 -11.996 1.846 1.00 84.00 83 ALA A CA 1
ATOM 654 C C . ALA A 1 83 ? -5.638 -11.589 2.185 1.00 84.00 83 ALA A C 1
ATOM 656 O O . ALA A 1 83 ? -4.722 -12.400 2.047 1.00 84.00 83 ALA A O 1
ATOM 657 N N . ARG A 1 84 ? -5.405 -10.334 2.590 1.00 83.00 84 ARG A N 1
ATOM 658 C CA . ARG A 1 84 ? -4.081 -9.787 2.926 1.00 83.00 84 ARG A CA 1
ATOM 659 C C . ARG A 1 84 ? -3.879 -9.544 4.418 1.00 83.00 84 ARG A C 1
ATOM 661 O O . ARG A 1 84 ? -2.818 -9.057 4.795 1.00 83.00 84 ARG A O 1
ATOM 668 N N . LEU A 1 85 ? -4.820 -9.967 5.262 1.00 82.31 85 LEU A N 1
ATOM 669 C CA . LEU A 1 85 ? -4.649 -9.990 6.719 1.00 82.31 85 LEU A CA 1
ATOM 670 C C . LEU A 1 85 ? -3.374 -10.719 7.148 1.00 82.31 85 LEU A C 1
ATOM 672 O O . LEU A 1 85 ? -2.613 -10.199 7.958 1.00 82.31 85 LEU A O 1
ATOM 676 N N . SER A 1 86 ? -3.117 -11.886 6.554 1.00 81.12 86 SER A N 1
ATOM 677 C CA . SER A 1 86 ? -1.972 -12.747 6.879 1.00 81.12 86 SER A CA 1
ATOM 678 C C . SER A 1 86 ? -0.611 -12.114 6.581 1.00 81.12 86 SER A C 1
ATOM 680 O O . SER A 1 86 ? 0.404 -12.567 7.105 1.00 81.12 86 SER A O 1
ATOM 682 N N . ALA A 1 87 ? -0.571 -11.076 5.738 1.00 79.38 87 ALA A N 1
ATOM 683 C CA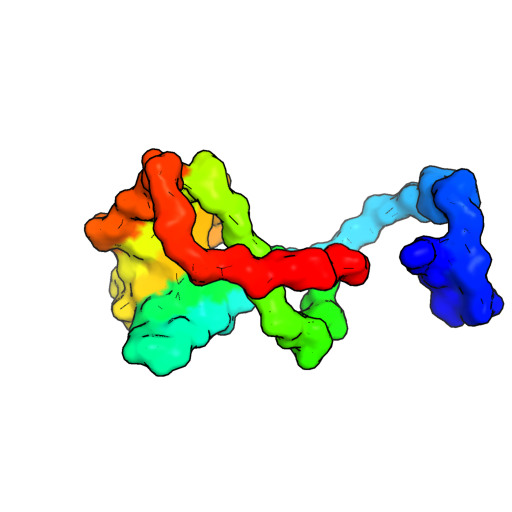 . ALA A 1 87 ? 0.653 -10.342 5.444 1.00 79.38 87 ALA A CA 1
ATOM 684 C C . ALA A 1 87 ? 0.995 -9.313 6.532 1.00 79.38 87 ALA A C 1
ATOM 686 O O . ALA A 1 87 ? 2.166 -8.972 6.685 1.00 79.38 87 ALA A O 1
ATOM 687 N N . LEU A 1 88 ? -0.010 -8.818 7.267 1.00 77.88 88 LEU A N 1
ATOM 688 C CA . LEU A 1 88 ? 0.160 -7.779 8.283 1.00 77.88 88 LEU A CA 1
ATOM 689 C C . LEU A 1 88 ? 0.180 -8.352 9.704 1.00 77.88 88 LEU A C 1
ATOM 691 O O . LEU A 1 88 ? 1.041 -7.973 10.492 1.00 77.88 88 LEU A O 1
ATOM 695 N N . TYR A 1 89 ? -0.725 -9.281 10.015 1.00 81.12 89 TYR A N 1
ATOM 696 C CA . TYR A 1 89 ? -0.857 -9.879 11.343 1.00 81.12 89 TYR A CA 1
ATOM 697 C C . TYR A 1 89 ? -0.504 -11.362 11.300 1.00 81.12 89 TYR A C 1
ATOM 699 O O . TYR A 1 89 ? -1.011 -12.112 10.463 1.00 81.12 89 TYR A O 1
ATOM 707 N N . LYS A 1 90 ? 0.375 -11.786 12.215 1.00 74.94 90 LYS A N 1
ATOM 708 C CA . LYS A 1 90 ? 0.766 -13.197 12.363 1.00 74.94 90 LYS A CA 1
ATOM 709 C C . LYS A 1 90 ? -0.065 -13.904 13.427 1.00 74.94 90 LYS A C 1
ATOM 711 O O . LYS A 1 90 ? -0.228 -15.118 13.340 1.00 74.94 90 LYS A O 1
ATOM 716 N N . ALA A 1 91 ? -0.574 -13.161 14.409 1.00 76.69 91 ALA A N 1
ATOM 717 C CA . ALA A 1 91 ? -1.437 -13.679 15.457 1.00 76.69 91 ALA A CA 1
ATOM 718 C C . ALA A 1 91 ? -2.825 -13.023 15.398 1.00 76.69 91 ALA A C 1
ATOM 720 O O . ALA A 1 91 ? -2.964 -11.826 15.159 1.00 76.69 91 ALA A O 1
ATOM 721 N N . GLU A 1 92 ? -3.866 -13.819 15.644 1.00 71.44 92 GLU A N 1
ATOM 722 C CA . GLU A 1 92 ? -5.265 -13.366 15.621 1.00 71.44 92 GLU A CA 1
ATOM 723 C C . GLU A 1 92 ? -5.630 -12.469 16.815 1.00 71.44 92 GLU A C 1
ATOM 725 O O . GLU A 1 92 ? -6.642 -11.778 16.776 1.00 71.44 92 GLU A O 1
ATOM 730 N N . ASP A 1 93 ? -4.805 -12.438 17.867 1.00 76.44 93 ASP A N 1
ATOM 731 C CA . ASP A 1 93 ? -5.070 -11.610 19.049 1.00 76.44 93 ASP A CA 1
ATOM 732 C C . ASP A 1 93 ? -4.681 -10.133 18.848 1.00 76.44 93 ASP A C 1
ATOM 734 O O . ASP A 1 93 ? -5.086 -9.274 19.625 1.00 76.44 93 ASP A O 1
ATOM 738 N N . GLU A 1 94 ? -3.929 -9.804 17.797 1.00 81.88 94 GLU A N 1
ATOM 739 C CA . GLU A 1 94 ? -3.372 -8.458 17.595 1.00 81.88 94 GLU A CA 1
ATOM 740 C C . GLU A 1 94 ? -4.404 -7.441 17.080 1.00 81.88 94 GLU A C 1
ATOM 742 O O . GLU A 1 94 ? -4.206 -6.230 17.208 1.00 81.88 94 GLU A O 1
ATOM 747 N N . TYR A 1 95 ? -5.531 -7.908 16.535 1.00 84.50 95 TYR A N 1
ATOM 748 C CA . TYR A 1 95 ? -6.527 -7.048 15.904 1.00 84.50 95 TYR A CA 1
ATOM 749 C C . TYR A 1 95 ? -7.963 -7.414 16.288 1.00 84.50 95 TYR A C 1
ATOM 751 O O . TYR A 1 95 ? -8.295 -8.548 16.617 1.00 84.50 95 TYR A O 1
ATOM 759 N N . GLU A 1 96 ? -8.838 -6.416 16.236 1.00 86.12 96 GLU A N 1
ATOM 760 C CA . GLU A 1 96 ? -10.279 -6.547 16.426 1.00 86.12 96 GLU A CA 1
ATOM 761 C C . GLU A 1 96 ? -10.985 -6.134 15.132 1.00 86.12 96 GLU A C 1
ATOM 763 O O . GLU A 1 96 ? -10.822 -5.010 14.659 1.00 86.12 96 GLU A O 1
ATOM 768 N N . VAL A 1 97 ? -11.768 -7.029 14.528 1.00 87.19 97 VAL A N 1
ATOM 769 C CA . VAL A 1 97 ? -12.527 -6.705 13.310 1.00 87.19 97 VAL A CA 1
ATOM 770 C C . VAL A 1 97 ? -13.800 -5.958 13.698 1.00 87.19 97 VAL A C 1
ATOM 772 O O . VAL A 1 97 ? -14.647 -6.504 14.397 1.00 87.19 97 VAL A O 1
ATOM 775 N N . LEU A 1 98 ? -13.939 -4.722 13.219 1.00 86.06 98 LEU A N 1
ATOM 776 C CA . LEU A 1 98 ? -15.093 -3.863 13.484 1.00 86.06 98 LEU A CA 1
ATOM 777 C C . LEU A 1 98 ? -16.190 -4.066 12.437 1.00 86.06 98 LEU A C 1
ATOM 779 O O . LEU A 1 98 ? -17.341 -4.317 12.777 1.00 86.06 98 LEU A O 1
ATOM 783 N N . GLU A 1 99 ? -15.832 -3.963 11.155 1.00 86.19 99 GLU A N 1
ATOM 784 C CA . GLU A 1 99 ? -16.784 -4.031 10.043 1.00 86.19 99 GLU A CA 1
ATOM 785 C C . GLU A 1 99 ? -16.196 -4.811 8.866 1.00 86.19 99 GLU A C 1
ATOM 787 O O . GLU A 1 99 ? -14.986 -4.799 8.631 1.00 86.19 99 GLU A O 1
ATOM 792 N N . ARG A 1 100 ? -17.068 -5.475 8.101 1.00 87.06 100 ARG A N 1
ATOM 793 C CA . ARG A 1 100 ? -16.717 -6.106 6.826 1.00 87.06 100 ARG A CA 1
ATOM 794 C C . ARG A 1 100 ? -17.536 -5.466 5.713 1.00 87.06 100 ARG A C 1
ATOM 796 O O . ARG A 1 100 ? -18.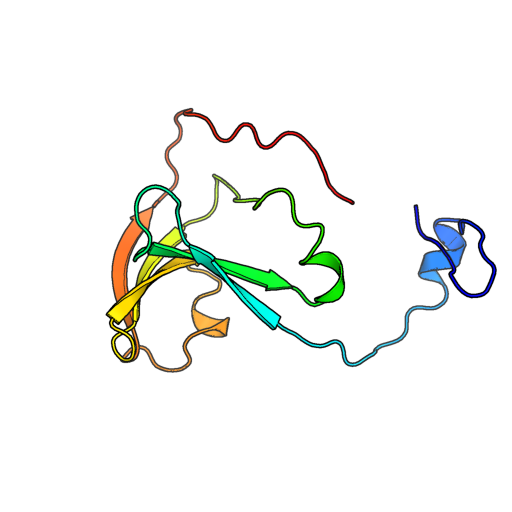763 -5.525 5.734 1.00 87.06 100 ARG A O 1
ATOM 803 N N . TYR A 1 101 ? -16.855 -4.892 4.732 1.00 81.81 101 TYR A N 1
ATOM 804 C CA . TYR A 1 101 ? -17.453 -4.383 3.507 1.00 81.81 101 TYR A CA 1
ATOM 805 C C . TYR A 1 101 ? -17.472 -5.523 2.480 1.00 81.81 101 TYR A C 1
ATOM 807 O O . TYR A 1 101 ? -16.437 -5.918 1.940 1.00 81.81 101 TYR A O 1
ATOM 815 N N . GLY A 1 102 ? -18.654 -6.115 2.288 1.00 67.69 102 GLY A N 1
ATOM 816 C CA . GLY A 1 102 ? -18.904 -7.159 1.290 1.00 67.69 102 GLY A CA 1
ATOM 817 C C . GLY A 1 102 ? -19.364 -6.592 -0.056 1.00 67.69 102 GLY A C 1
ATOM 818 O O . GLY A 1 102 ? -19.651 -5.403 -0.167 1.00 67.69 102 GLY A O 1
ATOM 819 N N . LYS A 1 103 ? -19.472 -7.462 -1.073 1.00 49.69 103 LYS A N 1
ATOM 820 C CA . LYS A 1 103 ? -19.926 -7.116 -2.432 1.00 49.69 103 LYS A CA 1
ATOM 821 C C . LYS A 1 103 ? -21.310 -6.449 -2.418 1.00 49.69 103 LYS A C 1
ATOM 823 O O . LYS A 1 103 ? -22.331 -7.136 -2.416 1.00 49.69 103 LYS A O 1
ATOM 828 N N . SER A 1 104 ? -21.357 -5.123 -2.473 1.00 40.00 104 SER A N 1
ATOM 829 C CA . SER A 1 104 ? -22.560 -4.374 -2.824 1.00 40.00 104 SER A CA 1
ATOM 830 C C . SER A 1 104 ? -22.584 -4.152 -4.337 1.00 40.00 104 SER A C 1
ATOM 832 O O . SER A 1 104 ? -21.863 -3.327 -4.890 1.00 40.00 104 SER A O 1
ATOM 834 N N . HIS A 1 105 ? -23.462 -4.882 -5.030 1.00 37.62 105 HIS A N 1
ATOM 835 C CA . HIS A 1 105 ? -23.929 -4.504 -6.365 1.00 37.62 105 HIS A CA 1
ATOM 836 C C . HIS A 1 105 ? -24.771 -3.219 -6.269 1.00 37.62 105 HIS A C 1
ATOM 838 O O . HIS A 1 105 ? -25.982 -3.272 -6.444 1.00 37.62 105 HIS A O 1
ATOM 844 N N . HIS A 1 106 ? -24.173 -2.064 -5.968 1.00 31.41 106 HIS A N 1
ATOM 845 C CA . HIS A 1 106 ? -24.754 -0.779 -6.352 1.00 31.41 106 HIS A CA 1
ATOM 846 C C . HIS A 1 106 ? -23.745 0.366 -6.251 1.00 31.41 106 HIS A C 1
ATOM 848 O O . HIS A 1 106 ? -23.129 0.603 -5.217 1.00 31.41 106 HIS A O 1
ATOM 854 N N . SER A 1 107 ? -23.634 1.070 -7.370 1.00 39.31 107 SER A N 1
ATOM 855 C CA . SER A 1 107 ? -22.921 2.315 -7.628 1.00 39.31 107 SER A CA 1
ATOM 856 C C . SER A 1 107 ? -22.975 3.336 -6.491 1.00 39.31 107 SER A C 1
ATOM 858 O O . SER A 1 107 ? -24.066 3.745 -6.100 1.00 39.31 107 SER A O 1
ATOM 860 N N . SER A 1 108 ? -21.811 3.848 -6.081 1.00 30.91 108 SER A N 1
ATOM 861 C CA . SER A 1 108 ? -21.608 5.246 -5.665 1.00 30.91 108 SER A CA 1
ATOM 862 C C . SER A 1 108 ? -20.108 5.570 -5.659 1.00 30.91 108 SER A C 1
ATOM 864 O O . SER A 1 108 ? -19.377 5.129 -4.784 1.00 30.91 108 SER A O 1
ATOM 866 N N . GLN A 1 109 ? -19.673 6.308 -6.685 1.00 35.53 109 GLN A N 1
ATOM 867 C CA . GLN A 1 109 ? -18.486 7.176 -6.713 1.00 35.53 109 GLN A CA 1
ATOM 868 C C . GLN A 1 109 ? -17.177 6.633 -6.104 1.00 35.53 109 GLN A C 1
ATOM 870 O O . GLN A 1 109 ? -16.751 7.027 -5.026 1.00 35.53 109 GLN A O 1
ATOM 875 N N . CYS A 1 110 ? -16.443 5.842 -6.882 1.00 30.66 110 CYS A N 1
ATOM 876 C CA . CYS A 1 110 ? -14.980 5.919 -6.881 1.00 30.66 110 CYS A CA 1
ATOM 877 C C . CYS A 1 110 ? -14.535 5.969 -8.336 1.00 30.66 110 CYS A C 1
ATOM 879 O O . CYS A 1 110 ? -14.081 4.993 -8.926 1.00 30.66 110 CYS A O 1
ATOM 881 N N . GLU A 1 111 ? -14.768 7.129 -8.942 1.00 37.03 111 GLU A N 1
ATOM 882 C CA . GLU A 1 111 ? -14.278 7.468 -10.268 1.00 37.03 111 GLU A CA 1
ATOM 883 C C . GLU A 1 111 ? -12.776 7.769 -10.165 1.00 37.03 111 GLU A C 1
ATOM 885 O O . GLU A 1 111 ? -12.328 8.903 -10.280 1.00 37.03 111 GLU A O 1
ATOM 890 N N . LEU A 1 112 ? -11.980 6.739 -9.884 1.00 36.53 112 LEU A N 1
ATOM 891 C CA . LEU A 1 112 ? -10.533 6.795 -10.052 1.00 36.53 112 LEU A CA 1
ATOM 892 C C . LEU A 1 112 ? -10.229 6.256 -11.442 1.00 36.53 112 LEU A C 1
ATOM 894 O O . LEU A 1 112 ? -9.854 5.102 -11.645 1.00 36.53 112 LEU A O 1
ATOM 898 N N . GLN A 1 113 ?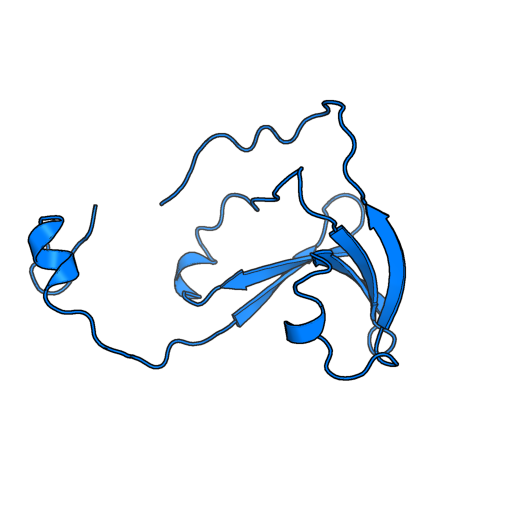 -10.512 7.131 -12.408 1.00 29.77 113 GLN A N 1
ATOM 899 C CA . GLN A 1 113 ? -10.124 6.978 -13.797 1.00 29.77 113 GLN A CA 1
ATOM 900 C C . GLN A 1 113 ? -8.635 6.634 -13.868 1.00 29.77 113 GLN A C 1
ATOM 902 O O . GLN A 1 113 ? -7.804 7.332 -13.294 1.00 29.77 113 GLN A O 1
ATOM 907 N N . ASN A 1 114 ? -8.346 5.550 -14.589 1.00 33.47 114 ASN A N 1
ATOM 908 C CA . ASN A 1 114 ? -7.126 5.315 -15.354 1.00 33.47 114 ASN A CA 1
ATOM 909 C C . ASN A 1 114 ? -5.908 6.151 -14.943 1.00 33.47 114 ASN A C 1
ATOM 911 O O . ASN A 1 114 ? -5.692 7.231 -15.486 1.00 33.47 114 ASN A O 1
ATOM 915 N N . LEU A 1 115 ? -5.029 5.577 -14.126 1.00 26.80 115 LEU A N 1
ATOM 916 C CA . LEU A 1 115 ? -3.600 5.806 -14.314 1.00 26.80 115 LEU A CA 1
ATOM 917 C C . LEU A 1 115 ? -2.802 4.616 -13.775 1.00 26.80 115 LEU A C 1
ATOM 919 O O . LEU A 1 115 ? -2.301 4.608 -12.656 1.00 26.80 115 LEU A O 1
ATOM 923 N N . CYS A 1 116 ? -2.722 3.581 -14.607 1.00 22.88 116 CYS A N 1
ATOM 924 C CA . CYS A 1 116 ? -1.629 2.625 -14.548 1.00 22.88 116 CYS A CA 1
ATOM 925 C C . CYS A 1 116 ? -0.420 3.339 -15.166 1.00 22.88 116 CYS A C 1
ATOM 927 O O . CYS A 1 116 ? -0.427 3.610 -16.370 1.00 22.88 116 CYS A O 1
ATOM 929 N N . ILE A 1 117 ? 0.566 3.699 -14.349 1.00 33.22 117 ILE A N 1
ATOM 930 C CA . ILE A 1 117 ? 1.941 3.855 -14.836 1.00 33.22 117 ILE A CA 1
ATOM 931 C C . ILE A 1 117 ? 2.639 2.527 -14.573 1.00 33.22 117 ILE A C 1
ATOM 933 O O . ILE A 1 117 ? 2.439 1.991 -13.459 1.00 33.22 117 ILE A O 1
#

Foldseek 3Di:
DDADPVVRDHDDPVVVPPDDDDDDFDWDKDWAADPVGNLETEIDIDSCVVCVVVDDDDDDDLQFKKWWKAFPVPRGIYIDTPVCPVVPDVDPVGIDTDDMDHRDPDDDDPPPPDDDD

Secondary structure (DSSP, 8-state):
--EETTTTEEPPHHHHHTT--------EEEEEE-SS-TTEEEEEEES-GGGGGG-------TTS-EEEEEETTT--EEEEEGGGHHHH-SSGGGEEEEEEE----S-----------

Sequence (117 aa):
MPFSTACNTPLSNFESHQNYKDVQDPSVIVTFPLLDEPKVSLVAWTTTPWTLPSNLALCVNPELIYIKLRDKSNGNVYILMEARLSALYKAEDEYEVLERYGKSHHSSQCELQNLCI

InterPro domains:
  IPR009008 Valyl/Leucyl/Isoleucyl-tRNA synthetase, editing domain [G3DSA:3.90.740.10] (14-115)
  IPR009008 Valyl/Leucyl/Isoleucyl-tRNA synthetase, editing domain [SSF50677] (21-105)
  IPR023586 Isoleucine-tRNA ligase, type 2 [PTHR42780] (1-102)

pLDDT: mean 77.98, std 17.28, range [22.88, 90.56]

Organism: Aquarana catesbeiana (NCBI:txid8400)